Protein AF-A0A6V7J3W0-F1 (afdb_monomer)

InterPro domains:
  IPR001509 NAD-dependent epimerase/dehydratase [PF01370] (3-66)
  IPR036291 NAD(P)-binding domain superfamily [SSF51735] (5-66)

pLDDT: mean 94.44, std 4.82, range [68.81, 98.62]

Structure (mmCIF, N/CA/C/O backbone):
data_AF-A0A6V7J3W0-F1
#
_entry.id   AF-A0A6V7J3W0-F1
#
loop_
_atom_site.group_PDB
_atom_site.id
_atom_site.type_symbol
_atom_site.label_atom_id
_atom_site.label_alt_id
_atom_site.label_comp_id
_atom_site.label_asym_id
_atom_site.label_entity_id
_atom_site.label_seq_id
_atom_site.pdbx_PDB_ins_code
_atom_site.Cartn_x
_atom_site.Cartn_y
_atom_site.Cartn_z
_atom_site.occupancy
_atom_site.B_iso_or_equiv
_atom_site.auth_seq_id
_atom_site.auth_comp_id
_atom_site.auth_asym_id
_atom_site.auth_atom_id
_atom_site.pdbx_PDB_model_num
ATOM 1 N N . VAL A 1 1 ? -2.703 11.790 -11.589 1.00 68.81 1 VAL A N 1
ATOM 2 C CA . VAL A 1 1 ? -2.756 11.227 -10.211 1.00 68.81 1 VAL A CA 1
ATOM 3 C C . VAL A 1 1 ? -1.575 11.671 -9.325 1.00 68.81 1 VAL A C 1
ATOM 5 O O . VAL A 1 1 ? -1.639 11.503 -8.113 1.00 68.81 1 VAL A O 1
ATOM 8 N N . HIS A 1 2 ? -0.522 12.317 -9.853 1.00 83.88 2 HIS A N 1
ATOM 9 C CA . HIS A 1 2 ? 0.708 12.594 -9.080 1.00 83.88 2 HIS A CA 1
ATOM 10 C C . HIS A 1 2 ? 1.145 14.069 -9.046 1.00 83.88 2 HIS A C 1
ATOM 12 O O . HIS A 1 2 ? 2.302 14.354 -8.763 1.00 83.88 2 HIS A O 1
ATOM 18 N N . ASN A 1 3 ? 0.226 15.011 -9.276 1.00 84.00 3 ASN A N 1
ATOM 19 C CA . ASN A 1 3 ? 0.547 16.430 -9.505 1.00 84.00 3 ASN A CA 1
ATOM 20 C C . ASN A 1 3 ? 0.970 17.215 -8.241 1.00 84.00 3 ASN A C 1
ATOM 22 O O . ASN A 1 3 ? 1.130 18.428 -8.306 1.00 84.00 3 ASN A O 1
ATOM 26 N N . GLY A 1 4 ? 1.137 16.550 -7.094 1.00 90.38 4 GLY A N 1
ATOM 27 C CA . GLY A 1 4 ? 1.552 17.174 -5.837 1.00 90.38 4 GLY A CA 1
ATOM 28 C C . GLY A 1 4 ? 2.395 16.238 -4.966 1.00 90.38 4 GLY A C 1
ATOM 29 O O . GLY A 1 4 ? 2.360 15.010 -5.161 1.00 90.38 4 GLY A O 1
ATOM 30 N N . PRO A 1 5 ? 3.163 16.787 -4.007 1.00 92.94 5 PRO A N 1
ATOM 31 C CA . PRO A 1 5 ? 3.973 15.984 -3.103 1.00 92.94 5 PRO A CA 1
ATOM 32 C C . PRO A 1 5 ? 3.081 15.111 -2.208 1.00 92.94 5 PRO A C 1
ATOM 34 O O . PRO A 1 5 ? 1.954 15.497 -1.888 1.00 92.94 5 PRO A O 1
ATOM 37 N N . PRO A 1 6 ? 3.547 13.921 -1.798 1.00 93.50 6 PRO A N 1
ATOM 38 C CA . PRO A 1 6 ? 2.865 13.155 -0.767 1.00 93.50 6 PRO A CA 1
ATOM 39 C C . PRO A 1 6 ? 2.745 13.904 0.558 1.00 93.50 6 PRO A C 1
ATOM 41 O O . PRO A 1 6 ? 3.583 14.747 0.882 1.00 93.50 6 PRO A O 1
ATOM 44 N N . HIS A 1 7 ? 1.752 13.524 1.364 1.00 94.31 7 HIS A N 1
ATOM 45 C CA . HIS A 1 7 ? 1.655 14.004 2.738 1.00 94.31 7 HIS A CA 1
ATOM 46 C C . HIS A 1 7 ? 2.937 13.646 3.523 1.00 94.31 7 HIS A C 1
ATOM 48 O O . HIS A 1 7 ? 3.385 12.495 3.427 1.00 94.31 7 HIS A O 1
ATOM 54 N N . PRO A 1 8 ? 3.515 14.569 4.319 1.00 95.62 8 PRO A N 1
ATOM 55 C CA . PRO A 1 8 ? 4.809 14.359 4.975 1.00 95.62 8 PRO A CA 1
ATOM 56 C C . PRO A 1 8 ? 4.893 13.091 5.832 1.00 95.62 8 PRO A C 1
ATOM 58 O O . PRO A 1 8 ? 5.900 12.390 5.784 1.00 95.62 8 PRO A O 1
ATOM 61 N N . SER A 1 9 ? 3.820 12.740 6.551 1.00 95.81 9 SER A N 1
ATOM 62 C CA . SER A 1 9 ? 3.789 11.547 7.415 1.00 95.81 9 SER A CA 1
ATOM 63 C C . SER A 1 9 ? 4.018 10.232 6.663 1.00 95.81 9 SER A C 1
ATOM 65 O O . SER A 1 9 ? 4.462 9.256 7.254 1.00 95.81 9 SER A O 1
ATOM 67 N N . ASN A 1 10 ? 3.715 10.203 5.360 1.00 94.75 10 ASN A N 1
ATOM 68 C CA . ASN A 1 10 ? 3.733 8.996 4.537 1.00 94.75 10 ASN A CA 1
ATOM 69 C C . ASN A 1 10 ? 4.686 9.153 3.343 1.00 94.75 10 ASN A C 1
ATOM 71 O O . ASN A 1 10 ? 4.516 8.461 2.337 1.00 94.75 10 ASN A O 1
ATOM 75 N N . TYR A 1 11 ? 5.652 10.077 3.416 1.00 94.31 11 TYR A N 1
ATOM 76 C CA . TYR A 1 11 ? 6.471 10.511 2.280 1.00 94.31 11 TYR A CA 1
ATOM 77 C C . TYR A 1 11 ? 7.132 9.337 1.544 1.00 94.31 11 TYR A C 1
ATOM 79 O O . TYR A 1 11 ? 6.840 9.101 0.370 1.00 94.31 11 TYR A O 1
ATOM 87 N N . GLY A 1 12 ? 7.956 8.551 2.246 1.00 95.81 12 GLY A N 1
ATOM 88 C CA . GLY A 1 12 ? 8.693 7.429 1.651 1.00 95.81 12 GLY A CA 1
ATOM 89 C C . GLY A 1 12 ? 7.774 6.347 1.078 1.00 95.81 12 GLY A C 1
ATOM 90 O O . GLY A 1 12 ? 7.926 5.952 -0.077 1.00 95.81 12 GLY A O 1
ATOM 91 N N . TYR A 1 13 ? 6.764 5.933 1.850 1.00 96.56 13 TYR A N 1
ATOM 92 C CA . TYR A 1 13 ? 5.764 4.9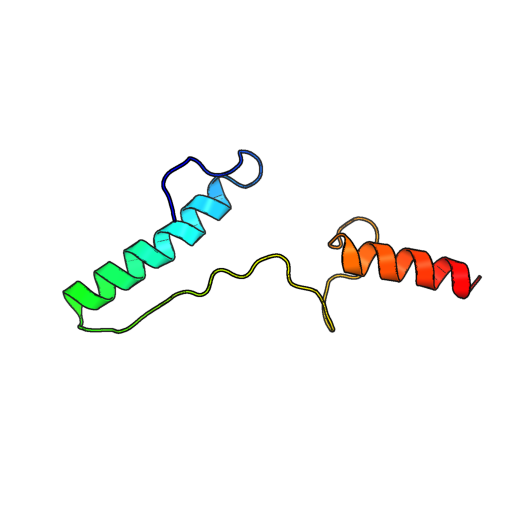54 1.412 1.00 96.56 13 TYR A CA 1
ATOM 93 C C . TYR A 1 13 ? 5.035 5.406 0.139 1.00 96.56 13 TYR A C 1
ATOM 95 O O . TYR A 1 13 ? 4.873 4.638 -0.810 1.00 96.56 13 TYR A O 1
ATOM 103 N N . SER A 1 14 ? 4.623 6.671 0.098 1.00 95.75 14 SER A N 1
ATOM 104 C CA . SER A 1 14 ? 3.846 7.213 -1.012 1.00 95.75 14 SER A CA 1
ATOM 105 C C . SER A 1 14 ? 4.658 7.278 -2.300 1.00 95.75 14 SER A C 1
ATOM 107 O O . SER A 1 14 ? 4.140 6.909 -3.350 1.00 95.75 14 SER A O 1
ATOM 109 N N . TYR A 1 15 ? 5.926 7.699 -2.243 1.00 96.25 15 TYR A N 1
ATOM 110 C CA . TYR A 1 15 ? 6.798 7.649 -3.420 1.00 96.25 15 TYR A CA 1
ATOM 111 C C . TYR A 1 15 ? 7.020 6.217 -3.892 1.00 96.25 15 TYR A C 1
ATOM 113 O O . TYR A 1 15 ? 6.838 5.947 -5.076 1.00 96.25 15 TYR A O 1
ATOM 121 N N . ALA A 1 16 ? 7.328 5.290 -2.980 1.00 96.69 16 ALA A N 1
ATOM 122 C CA . ALA A 1 16 ? 7.523 3.885 -3.328 1.00 96.69 16 ALA A CA 1
ATOM 123 C C . ALA A 1 16 ? 6.302 3.294 -4.057 1.00 96.69 16 ALA A C 1
ATOM 125 O O . ALA A 1 16 ? 6.456 2.617 -5.070 1.00 96.69 16 ALA A O 1
ATOM 126 N N . LYS A 1 17 ? 5.077 3.603 -3.607 1.00 96.38 17 LYS A N 1
ATOM 127 C CA . LYS A 1 17 ? 3.850 3.170 -4.296 1.00 96.38 17 LYS A CA 1
ATOM 128 C C . LYS A 1 17 ? 3.639 3.855 -5.649 1.00 96.38 17 LYS A C 1
ATOM 130 O O . LYS A 1 17 ? 3.180 3.191 -6.569 1.00 96.38 17 LYS A O 1
ATOM 135 N N . ARG A 1 18 ? 4.005 5.134 -5.812 1.00 95.62 18 ARG A N 1
ATOM 136 C CA . ARG A 1 18 ? 3.956 5.824 -7.121 1.00 95.62 18 ARG A CA 1
ATOM 137 C C . ARG A 1 18 ? 4.914 5.209 -8.141 1.00 95.62 18 ARG A C 1
ATOM 139 O O . ARG A 1 18 ? 4.567 5.118 -9.312 1.00 95.62 18 ARG A O 1
ATOM 146 N N . PHE A 1 19 ? 6.083 4.742 -7.704 1.00 96.12 19 PHE A N 1
ATOM 147 C CA . PHE A 1 19 ? 7.041 4.073 -8.588 1.00 96.12 19 PHE A CA 1
ATOM 148 C C . PHE A 1 19 ? 6.494 2.792 -9.229 1.00 96.12 19 PHE A C 1
ATOM 150 O O . PHE A 1 19 ? 6.992 2.398 -10.278 1.00 96.12 19 PHE A O 1
ATOM 157 N N . ILE A 1 20 ? 5.453 2.173 -8.662 1.00 97.25 20 ILE A N 1
ATOM 158 C CA . ILE A 1 20 ? 4.787 1.018 -9.279 1.00 97.25 20 ILE A CA 1
ATOM 159 C C . ILE A 1 20 ? 4.164 1.404 -10.628 1.00 97.25 20 ILE A C 1
ATOM 161 O O . ILE A 1 20 ? 4.276 0.640 -11.578 1.00 97.25 20 ILE A O 1
ATOM 165 N N . ASP A 1 21 ? 3.563 2.591 -10.744 1.00 96.12 21 ASP A N 1
ATOM 166 C CA . ASP A 1 21 ? 2.970 3.065 -12.003 1.00 96.12 21 ASP A CA 1
ATOM 167 C C . ASP A 1 21 ? 4.043 3.296 -13.080 1.00 96.12 21 ASP A C 1
ATOM 169 O O . ASP A 1 21 ? 3.923 2.832 -14.211 1.00 96.12 21 ASP A O 1
ATOM 173 N N . VAL A 1 22 ? 5.163 3.911 -12.686 1.00 96.12 22 VAL A N 1
ATOM 174 C CA . VAL A 1 22 ? 6.337 4.091 -13.556 1.00 96.12 22 VAL A CA 1
ATOM 175 C C . VAL A 1 22 ? 6.899 2.739 -14.005 1.00 96.12 22 VAL A C 1
ATOM 177 O O . VAL A 1 22 ? 7.198 2.555 -15.183 1.00 96.12 22 VAL A O 1
ATOM 180 N N . ALA A 1 23 ? 7.015 1.777 -13.086 1.00 97.88 23 ALA A N 1
ATOM 181 C CA . ALA A 1 23 ? 7.484 0.434 -13.403 1.00 97.88 23 ALA A CA 1
ATOM 182 C C . ALA A 1 23 ? 6.534 -0.278 -14.376 1.00 97.88 23 ALA A C 1
ATOM 184 O O . ALA A 1 23 ? 7.000 -0.870 -15.345 1.00 97.88 23 ALA A O 1
ATOM 185 N N . ASN A 1 24 ? 5.218 -0.184 -14.169 1.00 97.94 24 ASN A N 1
ATOM 186 C CA . ASN A 1 24 ? 4.226 -0.766 -15.075 1.00 97.94 24 ASN A CA 1
ATOM 187 C C . ASN A 1 24 ? 4.395 -0.241 -16.509 1.00 97.94 24 ASN A C 1
ATOM 189 O O . ASN A 1 24 ? 4.430 -1.046 -17.441 1.00 97.94 24 ASN A O 1
ATOM 193 N N . HIS A 1 25 ? 4.576 1.074 -16.686 1.00 97.25 25 HIS A N 1
ATOM 194 C CA . HIS A 1 25 ? 4.855 1.664 -18.000 1.00 97.25 25 HIS A CA 1
ATOM 195 C C . HIS A 1 25 ? 6.178 1.167 -18.594 1.00 97.25 25 HIS A C 1
ATOM 197 O O . HIS A 1 25 ? 6.193 0.725 -19.741 1.00 97.25 25 HIS A O 1
ATOM 203 N N . GLY A 1 26 ? 7.264 1.136 -17.813 1.00 98.31 26 GLY A N 1
ATOM 204 C CA . GLY A 1 26 ? 8.558 0.631 -18.291 1.00 98.31 26 GLY A CA 1
ATOM 205 C C . GLY A 1 26 ? 8.507 -0.836 -18.741 1.00 98.31 26 GLY A C 1
ATOM 206 O O . GLY A 1 26 ? 9.072 -1.199 -19.772 1.00 98.31 26 GLY A O 1
ATOM 207 N N . TYR A 1 27 ? 7.767 -1.687 -18.023 1.00 98.50 27 TYR A N 1
ATOM 208 C CA . TYR A 1 27 ? 7.555 -3.086 -18.417 1.00 98.50 27 TYR A CA 1
ATOM 209 C C . 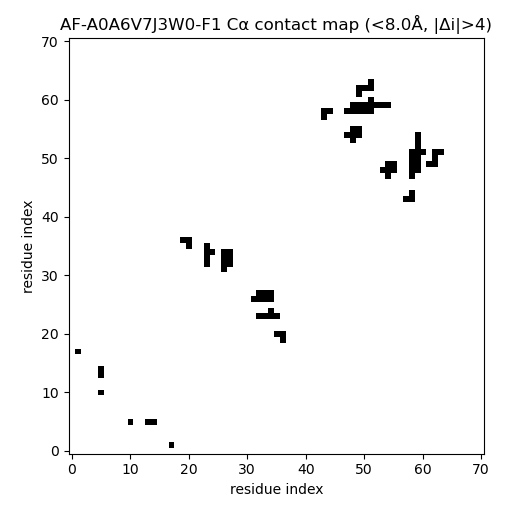TYR A 1 27 ? 6.710 -3.228 -19.688 1.00 98.50 27 TYR A C 1
ATOM 211 O O . TYR A 1 27 ? 6.932 -4.159 -20.471 1.00 98.50 27 TYR A O 1
ATOM 219 N N . TYR A 1 28 ? 5.751 -2.331 -19.910 1.00 98.44 28 TYR A N 1
ATOM 220 C CA . TYR A 1 28 ? 5.007 -2.294 -21.163 1.00 98.44 28 TYR A CA 1
ATOM 221 C C . TYR A 1 28 ? 5.914 -1.897 -22.332 1.00 98.44 28 TYR A C 1
ATOM 223 O O . TYR A 1 28 ? 5.937 -2.593 -23.344 1.00 98.44 28 TYR A O 1
ATOM 231 N N . GLU A 1 29 ? 6.717 -0.846 -22.176 1.00 98.50 29 GLU A N 1
ATOM 232 C CA . GLU A 1 29 ? 7.632 -0.364 -23.218 1.00 98.50 29 GLU A CA 1
ATOM 233 C C . GLU A 1 29 ? 8.692 -1.405 -23.597 1.00 98.50 29 GLU A C 1
ATOM 235 O O . GLU A 1 29 ? 8.942 -1.636 -24.779 1.00 98.50 29 GLU A O 1
ATOM 240 N N . GLN A 1 30 ? 9.296 -2.071 -22.610 1.00 98.62 30 GLN A N 1
ATOM 241 C CA . GLN A 1 30 ? 10.382 -3.022 -22.857 1.00 98.62 30 GLN A CA 1
ATOM 242 C C . GLN A 1 30 ? 9.886 -4.413 -23.286 1.00 98.62 30 GLN A C 1
ATOM 244 O O . GLN A 1 30 ? 10.588 -5.134 -23.999 1.00 98.62 30 GLN A O 1
ATOM 249 N N . HIS A 1 31 ? 8.702 -4.829 -22.825 1.00 98.25 31 HIS A N 1
ATOM 250 C CA . HIS A 1 31 ? 8.263 -6.227 -22.921 1.00 98.25 31 HIS A CA 1
ATOM 251 C C . HIS A 1 31 ? 6.799 -6.422 -23.345 1.00 98.25 31 HIS A C 1
ATOM 253 O O . HIS A 1 31 ? 6.323 -7.561 -23.348 1.00 98.25 31 HIS A O 1
ATOM 259 N N . GLY A 1 32 ? 6.057 -5.357 -23.660 1.00 97.81 32 GLY A N 1
ATOM 260 C CA . GLY A 1 32 ? 4.638 -5.421 -24.030 1.00 97.81 32 GLY A CA 1
ATOM 261 C C . GLY A 1 32 ? 3.728 -5.958 -22.919 1.00 97.81 32 GLY A C 1
ATOM 262 O O . GLY A 1 32 ? 2.646 -6.472 -23.201 1.00 97.81 32 GLY A O 1
ATOM 263 N N . ARG A 1 33 ? 4.168 -5.918 -21.652 1.00 97.81 33 ARG A N 1
ATOM 264 C CA . ARG A 1 33 ? 3.402 -6.459 -20.518 1.00 97.81 33 ARG A CA 1
ATOM 265 C C . ARG A 1 33 ? 2.357 -5.459 -20.039 1.00 97.81 33 ARG A C 1
ATOM 267 O O . ARG A 1 33 ? 2.673 -4.314 -19.745 1.00 97.81 33 ARG A O 1
ATOM 274 N N . LEU A 1 34 ? 1.114 -5.920 -19.921 1.00 97.50 34 LEU A N 1
ATOM 275 C CA . LEU A 1 34 ? -0.024 -5.113 -19.482 1.00 97.50 34 LEU A CA 1
ATOM 276 C C . LEU A 1 34 ? -0.196 -5.203 -17.964 1.00 97.50 34 LEU A C 1
ATOM 278 O O . LEU A 1 34 ? -1.070 -5.910 -17.462 1.00 97.50 34 LEU A O 1
ATOM 282 N N . TYR A 1 35 ? 0.665 -4.505 -17.231 1.00 98.06 35 TYR A N 1
ATOM 283 C CA . TYR A 1 35 ? 0.513 -4.348 -15.788 1.00 98.06 35 TYR A CA 1
ATOM 284 C C . TYR A 1 35 ? -0.261 -3.076 -15.458 1.00 98.06 35 TYR A C 1
ATOM 286 O O . TYR A 1 35 ? -0.176 -2.070 -16.157 1.00 98.06 35 TYR A O 1
ATOM 294 N N . THR A 1 36 ? -1.032 -3.124 -14.376 1.00 96.31 36 THR A N 1
ATOM 295 C CA . THR A 1 36 ? -1.792 -1.980 -13.875 1.00 96.31 36 THR A CA 1
ATOM 296 C C . THR A 1 36 ? -1.850 -2.010 -12.352 1.00 96.31 36 THR A C 1
ATOM 298 O O . THR A 1 36 ? -1.500 -3.011 -11.723 1.00 96.31 36 THR A O 1
ATOM 301 N N . SER A 1 37 ? -2.270 -0.904 -11.746 1.00 94.94 37 SER A N 1
ATOM 302 C CA . SER A 1 37 ? -2.440 -0.789 -10.301 1.00 94.94 37 SER A CA 1
ATOM 303 C C . SER A 1 37 ? -3.804 -0.199 -9.965 1.00 94.94 37 SER A C 1
ATOM 305 O O . SER A 1 37 ? -4.305 0.686 -10.656 1.00 94.94 37 SER A O 1
ATOM 307 N N . VAL A 1 38 ? -4.411 -0.701 -8.891 1.00 95.06 38 VAL A N 1
ATOM 308 C CA . VAL A 1 38 ? -5.646 -0.150 -8.326 1.00 95.06 38 VAL A CA 1
ATOM 309 C C . VAL A 1 38 ? -5.273 0.683 -7.106 1.00 95.06 38 VAL A C 1
ATOM 311 O O . VAL A 1 38 ? -4.478 0.243 -6.2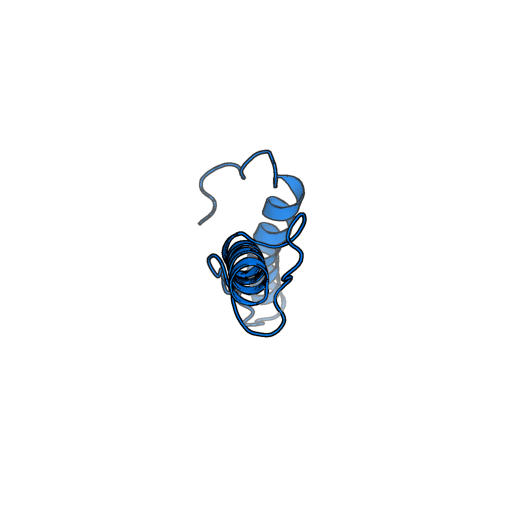75 1.00 95.06 38 VAL A O 1
ATOM 314 N N . ILE A 1 39 ? -5.850 1.881 -6.992 1.00 94.12 39 ILE A N 1
ATOM 315 C CA . ILE A 1 39 ? -5.636 2.793 -5.863 1.00 94.12 39 ILE A CA 1
ATOM 316 C C . ILE A 1 39 ? -6.921 2.809 -5.028 1.00 94.12 39 ILE A C 1
ATOM 318 O O . ILE A 1 39 ? -7.824 3.595 -5.319 1.00 94.12 39 ILE A O 1
ATOM 322 N N . PRO A 1 40 ? -7.054 1.919 -4.030 1.00 94.44 40 PRO A N 1
ATOM 323 C CA . PRO A 1 40 ? -8.207 1.946 -3.147 1.00 94.44 40 PRO A CA 1
ATOM 324 C C . PRO A 1 40 ? -8.144 3.160 -2.213 1.00 94.44 40 PRO A C 1
ATOM 326 O O . PRO A 1 40 ? -7.068 3.668 -1.885 1.00 94.44 40 PRO A O 1
ATOM 329 N N . CYS A 1 41 ? -9.312 3.597 -1.747 1.00 92.19 41 CYS A N 1
ATOM 330 C CA . CYS A 1 41 ? -9.417 4.465 -0.577 1.00 92.19 41 CYS A CA 1
ATOM 331 C C . CYS A 1 41 ? -9.248 3.626 0.707 1.00 92.19 41 CYS A C 1
ATOM 333 O O . CYS A 1 41 ? -8.626 2.563 0.702 1.00 92.19 41 CYS A O 1
ATOM 335 N N . ASN A 1 42 ? -9.808 4.088 1.822 1.00 94.31 42 ASN A N 1
ATOM 336 C CA . ASN A 1 42 ? -9.788 3.339 3.072 1.00 94.31 42 ASN A CA 1
ATOM 337 C C . ASN A 1 42 ? -10.627 2.058 2.930 1.00 94.31 42 ASN A C 1
ATOM 339 O O . ASN A 1 42 ? -11.811 2.122 2.603 1.00 94.31 42 ASN A O 1
ATOM 343 N N . VAL A 1 43 ? -10.012 0.909 3.202 1.00 95.12 43 VAL A N 1
ATOM 344 C CA . VAL A 1 43 ? -10.665 -0.406 3.226 1.00 95.12 43 VAL A CA 1
ATOM 345 C C . VAL A 1 43 ? -10.888 -0.812 4.681 1.00 95.12 43 VAL A C 1
ATOM 347 O O . VAL A 1 43 ? -10.061 -0.500 5.533 1.00 95.12 43 VAL A O 1
ATOM 350 N N . PHE A 1 44 ? -11.999 -1.491 4.959 1.00 95.81 44 PHE A N 1
ATOM 351 C CA . PHE A 1 44 ? -12.311 -2.088 6.257 1.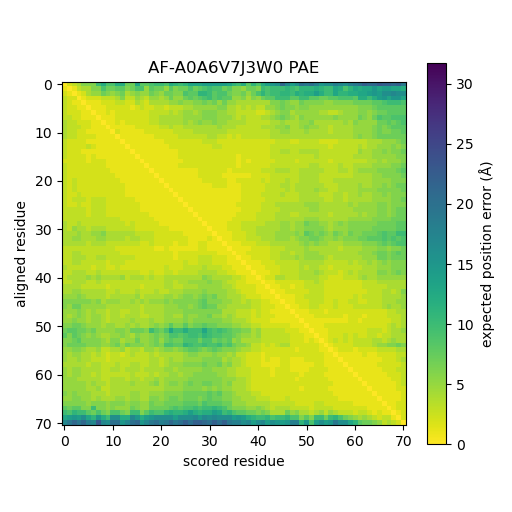00 95.81 44 PHE A CA 1
ATOM 352 C C . PHE A 1 44 ? -13.102 -3.385 6.045 1.00 95.81 44 PHE A C 1
ATOM 354 O O . PHE A 1 44 ? -13.775 -3.537 5.023 1.00 95.81 44 PHE A O 1
ATOM 361 N N . GLY A 1 45 ? -13.044 -4.320 6.996 1.00 95.31 45 GLY A N 1
ATOM 362 C CA . GLY A 1 45 ? -13.805 -5.569 6.907 1.00 95.31 45 GLY A CA 1
ATOM 363 C C . GLY A 1 45 ? -13.262 -6.701 7.781 1.00 95.31 45 GLY A C 1
ATOM 364 O O . GLY A 1 45 ? -12.475 -6.459 8.700 1.00 95.31 45 GLY A O 1
ATOM 365 N N . PRO A 1 46 ? -13.682 -7.952 7.517 1.00 95.81 46 PRO A N 1
ATOM 366 C CA . PRO A 1 46 ? -13.085 -9.125 8.146 1.00 95.81 46 PRO A CA 1
ATOM 367 C C . PRO A 1 46 ? -11.559 -9.136 7.969 1.00 95.81 46 PRO A C 1
ATOM 369 O O . PRO A 1 46 ? -11.060 -8.778 6.905 1.00 95.81 46 PRO A O 1
ATOM 372 N N . HIS A 1 47 ? -10.834 -9.576 9.002 1.00 94.38 47 HIS A N 1
ATOM 373 C CA . HIS A 1 47 ? -9.361 -9.620 9.060 1.00 94.38 47 HIS A CA 1
ATOM 374 C C . HIS A 1 47 ? -8.632 -8.264 9.122 1.00 94.38 47 HIS A C 1
ATOM 376 O O . HIS A 1 47 ? -7.410 -8.230 8.983 1.00 94.38 47 HIS A O 1
ATOM 382 N N . ASP A 1 48 ? -9.338 -7.158 9.371 1.00 96.00 48 ASP A N 1
ATOM 383 C CA . ASP A 1 48 ? -8.696 -5.879 9.693 1.00 96.00 48 ASP A CA 1
ATOM 384 C C . ASP A 1 48 ? -8.039 -5.910 11.088 1.00 96.00 48 ASP A C 1
ATOM 386 O O . ASP A 1 48 ? -8.276 -6.806 11.907 1.00 96.00 48 ASP A O 1
ATOM 390 N N . ASN A 1 49 ? -7.207 -4.916 11.383 1.00 94.75 49 ASN A N 1
ATOM 391 C CA . ASN A 1 49 ? -6.613 -4.762 12.701 1.00 94.75 49 ASN A CA 1
ATOM 392 C C . ASN A 1 49 ? -7.619 -4.120 13.670 1.00 94.75 49 ASN A C 1
ATOM 394 O O . ASN A 1 49 ? -7.774 -2.900 13.702 1.00 94.75 49 ASN A O 1
ATOM 398 N N . PHE A 1 50 ? -8.263 -4.944 14.499 1.00 95.50 50 PHE A N 1
ATOM 399 C CA . PHE A 1 50 ? -9.193 -4.505 15.549 1.00 95.50 50 PHE A CA 1
ATOM 400 C C . PHE A 1 50 ? -8.502 -4.038 16.837 1.00 95.50 50 PHE A C 1
ATOM 402 O O . PHE A 1 50 ? -9.178 -3.775 17.826 1.00 95.50 50 PHE A O 1
ATOM 409 N N . ASN A 1 51 ? -7.173 -3.917 16.882 1.00 93.69 51 ASN A N 1
ATOM 410 C CA . ASN A 1 51 ? -6.498 -3.347 18.047 1.00 93.69 51 ASN A CA 1
ATOM 411 C C . ASN A 1 51 ? -6.939 -1.884 18.274 1.00 93.69 51 ASN A C 1
ATOM 413 O O 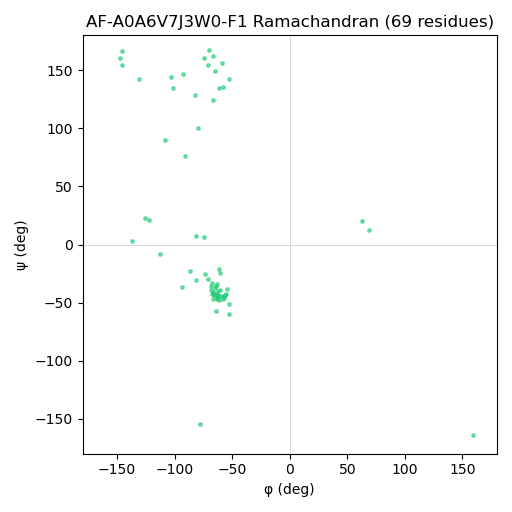. ASN A 1 51 ? -7.006 -1.094 17.340 1.00 93.69 51 ASN A O 1
ATOM 417 N N . VAL A 1 52 ? -7.239 -1.509 19.520 1.00 91.69 52 VAL A N 1
ATOM 418 C CA . VAL A 1 52 ? -7.803 -0.185 19.844 1.00 91.69 52 VAL A CA 1
ATOM 419 C C . VAL A 1 52 ? -6.788 0.956 19.689 1.00 91.69 52 VAL A C 1
ATOM 421 O O . VAL A 1 52 ? -7.184 2.085 19.398 1.00 91.69 52 VAL A O 1
ATOM 424 N N . GLU A 1 53 ? -5.501 0.676 19.891 1.00 91.50 53 GLU A N 1
ATOM 425 C CA . GLU A 1 53 ? -4.420 1.669 19.869 1.00 91.50 53 GLU A CA 1
ATOM 426 C C . GLU A 1 53 ? -3.764 1.782 18.491 1.00 91.50 53 GLU A C 1
ATOM 428 O O . GLU A 1 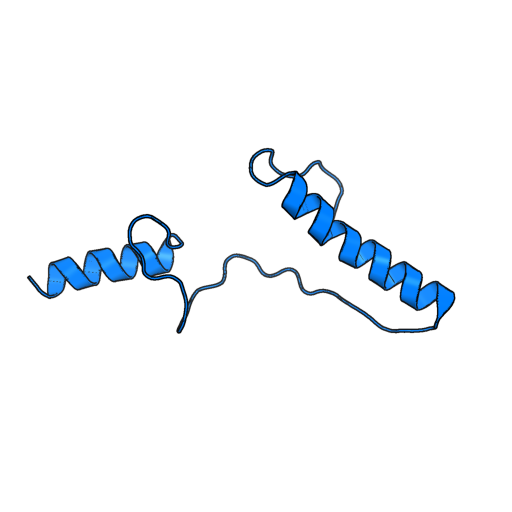53 ? -3.390 2.871 18.065 1.00 91.50 53 GLU A O 1
ATOM 433 N N . THR A 1 54 ? -3.629 0.654 17.791 1.00 92.50 54 THR A N 1
ATOM 434 C CA . THR A 1 54 ? -2.888 0.558 16.520 1.00 92.50 54 THR A CA 1
ATOM 435 C C . THR A 1 54 ? -3.771 0.263 15.309 1.00 92.50 54 THR A C 1
ATOM 437 O O . THR A 1 54 ? -3.286 0.270 14.178 1.00 92.50 54 THR A O 1
ATOM 440 N N . GLY A 1 55 ? -5.053 -0.030 15.525 1.00 90.88 55 GLY A N 1
ATOM 441 C CA . GLY A 1 55 ? -6.011 -0.311 14.465 1.00 90.88 55 GLY A CA 1
ATOM 442 C C . GLY A 1 55 ? -6.445 0.937 13.706 1.00 90.88 55 GLY A C 1
ATOM 443 O O . GLY A 1 55 ? -6.339 2.071 14.177 1.00 90.88 55 GLY A O 1
ATOM 444 N N . HIS A 1 56 ? -6.981 0.717 12.508 1.00 91.94 56 HIS A N 1
ATOM 445 C CA . HIS A 1 56 ? -7.608 1.783 11.739 1.00 91.94 56 HIS A CA 1
ATOM 446 C C . HIS A 1 56 ? -8.888 2.278 12.428 1.00 91.94 56 HIS A C 1
ATOM 448 O O . HIS A 1 56 ? -9.472 1.606 13.278 1.00 91.94 56 HIS A O 1
ATOM 454 N N . VAL A 1 57 ? -9.356 3.466 12.038 1.00 95.62 57 VAL A N 1
ATOM 455 C CA . VAL A 1 57 ? -10.464 4.157 12.718 1.00 95.62 57 VAL A CA 1
ATOM 456 C C . VAL A 1 57 ? -11.711 3.275 12.862 1.00 95.62 57 VAL A C 1
ATOM 458 O O . VAL A 1 57 ? -12.231 3.137 13.965 1.00 95.62 57 VAL A O 1
ATOM 461 N N . ILE A 1 58 ? -12.180 2.656 11.774 1.00 96.75 58 ILE A N 1
ATOM 462 C CA . ILE A 1 58 ? -13.396 1.825 11.785 1.00 96.75 58 ILE A CA 1
ATOM 463 C C . ILE A 1 58 ? -13.245 0.586 12.687 1.00 96.75 58 ILE A C 1
ATOM 465 O O . ILE A 1 58 ? -1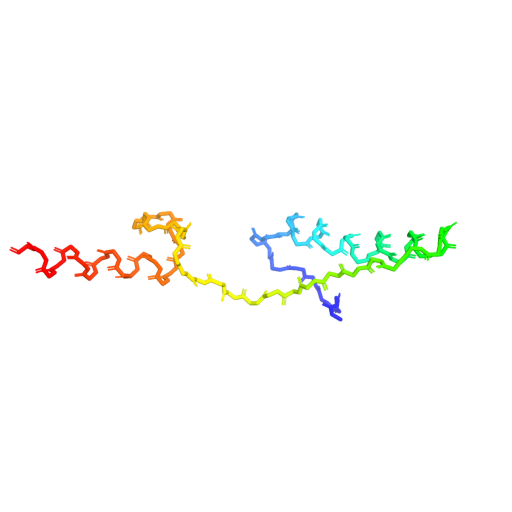4.036 0.465 13.627 1.00 96.75 58 ILE A O 1
ATOM 469 N N . PRO A 1 59 ? -12.260 -0.314 12.486 1.00 96.00 59 PRO A N 1
ATOM 470 C CA . PRO A 1 59 ? -12.127 -1.502 13.332 1.00 96.00 59 PRO A CA 1
ATOM 471 C C . PRO A 1 59 ? -11.828 -1.146 14.800 1.00 96.00 59 PRO A C 1
ATOM 473 O O . PRO A 1 59 ? -12.357 -1.790 15.707 1.00 96.00 59 PRO A O 1
ATOM 476 N N . GLY A 1 60 ? -11.075 -0.070 15.055 1.00 96.19 60 GLY A N 1
ATOM 477 C CA . GLY A 1 60 ? -10.829 0.434 16.407 1.00 96.19 60 GLY A CA 1
ATOM 478 C C . GLY A 1 60 ? -12.105 0.916 17.109 1.00 96.19 60 GLY A C 1
ATOM 479 O O . GLY A 1 60 ? -12.325 0.598 18.279 1.00 96.19 60 GLY A O 1
ATOM 480 N N . LEU A 1 61 ? -12.988 1.639 16.407 1.00 96.69 61 LEU A N 1
ATOM 481 C CA . LEU A 1 61 ? -14.291 2.056 16.945 1.00 96.69 61 LEU A CA 1
ATOM 482 C C . LEU A 1 61 ? -15.221 0.865 17.195 1.00 96.69 61 LEU A C 1
ATOM 484 O O . LEU A 1 61 ? -15.864 0.813 18.244 1.00 96.69 61 LEU A O 1
ATOM 488 N N . MET A 1 62 ? -15.260 -0.108 16.281 1.00 96.12 62 MET A N 1
ATOM 489 C CA . MET A 1 62 ? -16.048 -1.333 16.458 1.00 96.12 62 MET A CA 1
ATOM 490 C C . MET A 1 62 ? -15.637 -2.083 17.730 1.00 96.12 62 MET A C 1
ATOM 492 O O . MET A 1 62 ? -16.501 -2.487 18.505 1.00 96.12 62 MET A O 1
ATOM 496 N N . HIS A 1 63 ? -14.331 -2.214 17.986 1.00 95.44 63 HIS A N 1
ATOM 497 C CA . HIS A 1 63 ? -13.837 -2.883 19.190 1.00 95.44 63 HIS A CA 1
ATOM 498 C C . HIS A 1 63 ? -14.177 -2.102 20.470 1.00 95.44 63 HIS A C 1
ATOM 500 O O . HIS A 1 63 ? -14.621 -2.699 21.450 1.00 95.44 63 HIS A O 1
ATOM 506 N N . LYS A 1 64 ? -14.065 -0.765 20.464 1.00 95.19 64 LYS A N 1
ATOM 507 C CA 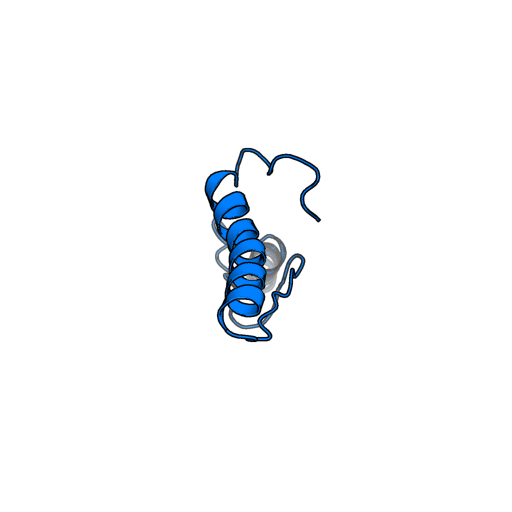. LYS A 1 64 ? -14.484 0.064 21.612 1.00 95.19 64 LYS A CA 1
ATOM 508 C C . LYS A 1 64 ? -15.962 -0.139 21.956 1.00 95.19 64 LYS A C 1
ATOM 510 O O . LYS A 1 64 ? -16.286 -0.353 23.119 1.00 95.19 64 LYS A O 1
ATOM 515 N N . ILE A 1 65 ? -16.844 -0.108 20.954 1.00 96.44 65 ILE A N 1
ATOM 516 C CA . ILE A 1 65 ? -18.289 -0.311 21.148 1.00 96.44 65 ILE A CA 1
ATOM 517 C C . ILE A 1 65 ? -18.574 -1.732 21.641 1.00 96.44 65 ILE A C 1
ATOM 519 O O . ILE A 1 65 ? -19.350 -1.906 22.577 1.00 96.44 65 ILE A O 1
ATOM 523 N N . TYR A 1 66 ? -17.920 -2.741 21.062 1.00 95.56 66 TYR A N 1
ATOM 524 C CA . TYR A 1 66 ? -18.064 -4.130 21.495 1.00 95.56 66 TYR A CA 1
ATOM 525 C C . TYR A 1 66 ? -17.745 -4.308 22.986 1.00 95.56 66 TYR A C 1
ATOM 527 O O . TYR A 1 66 ? -18.510 -4.959 23.695 1.00 95.56 66 TYR A O 1
ATOM 535 N N . ASN A 1 67 ? -16.670 -3.685 23.479 1.00 93.88 67 ASN A N 1
ATOM 536 C CA . ASN A 1 67 ? -16.285 -3.769 24.890 1.00 93.88 67 ASN A CA 1
ATOM 537 C C . ASN A 1 67 ? -17.318 -3.124 25.824 1.00 93.88 67 ASN A C 1
ATOM 539 O O . ASN A 1 67 ? -17.581 -3.676 26.885 1.00 93.88 67 ASN A O 1
ATOM 543 N N . ILE A 1 68 ? -17.935 -2.010 25.413 1.00 95.94 68 ILE A N 1
ATOM 544 C CA . ILE A 1 68 ? -18.991 -1.328 26.184 1.00 95.94 68 ILE A CA 1
ATOM 545 C C . ILE A 1 68 ? -20.275 -2.164 26.243 1.00 95.94 68 ILE A C 1
ATOM 547 O O . ILE A 1 68 ? -20.945 -2.199 27.264 1.00 95.94 68 ILE A O 1
ATOM 551 N N . VAL A 1 69 ? -20.642 -2.831 25.148 1.00 95.94 69 VAL A N 1
ATOM 552 C CA . VAL A 1 69 ? -21.865 -3.654 25.097 1.00 95.94 69 VAL A CA 1
ATOM 553 C C . VAL A 1 69 ? -21.703 -4.968 25.875 1.00 95.94 69 VAL A C 1
ATOM 555 O O . VAL A 1 69 ? -22.690 -5.563 26.299 1.00 95.94 69 VAL A O 1
ATOM 558 N N . LYS A 1 70 ? -20.465 -5.449 26.032 1.00 86.94 70 LYS A N 1
ATOM 559 C CA . LYS A 1 70 ? -20.133 -6.697 26.736 1.00 86.94 70 LYS A CA 1
ATOM 560 C C . LYS A 1 70 ? -19.941 -6.537 28.246 1.00 86.94 70 LYS A C 1
ATOM 562 O O . LYS A 1 70 ? -20.022 -7.555 28.933 1.00 86.94 70 LYS A O 1
ATOM 567 N N . SER A 1 71 ? -19.627 -5.332 28.725 1.00 74.62 71 SER A N 1
ATOM 568 C CA . SER A 1 71 ? -19.507 -4.992 30.153 1.00 74.62 71 SER A CA 1
ATOM 569 C C . SER A 1 71 ? -20.869 -4.789 30.798 1.00 74.62 71 SER A C 1
ATOM 571 O O . SER A 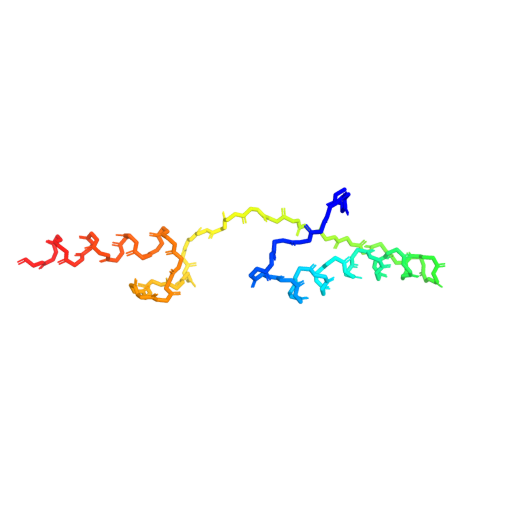1 71 ? -21.051 -5.287 31.927 1.00 74.62 71 SER A O 1
#

Secondary structure (DSSP, 8-state):
--SSPPPGGGHHHHHHHHHHHHHHHHHHHHH-------------STTS---TTTS-HHHHHHHHHHHHHH-

Radius of gyration: 18.35 Å; Cα contacts (8 Å, |Δi|>4): 46; chains: 1; bounding box: 32×27×54 Å

Sequence (71 aa):
VHNGPPHPSNYGYSYAKRFIDVANHGYYEQHGRLYTSVIPCNVFGPHDNFNVETGHVIPGLMHKIYNIVKS

Mean predicted aligned error: 4.08 Å

Foldseek 3Di:
DPPDQDDPVCRVVVVVVVVVQVVQVVCCVVPVDRDDDDDDDDDDDPPFPLDLPPGDPVSNVVNVVVVVVVD

Solvent-accessible surface area (backbone atoms only — not comparable to full-atom values): 4572 Å² total; per-residue (Å²): 143,73,96,63,82,62,61,78,96,46,36,69,64,47,52,60,58,53,49,51,59,56,47,28,51,52,42,26,76,78,66,70,43,91,57,85,84,84,86,77,76,94,82,84,61,90,92,55,55,49,46,73,88,82,26,52,72,67,43,15,50,53,43,54,52,50,53,64,76,72,107

Organism: NCBI:txid1563983